Protein AF-A0A7S3G578-F1 (afdb_monomer_lite)

Secondary structure (DSSP, 8-state):
----EEEEE-SS--SSTTEEEEEEEE-TTS---EEEEEEESSS-EEEEE----TTTTT-S--EEEEEEEEHHHHHHHHHHHHHHHHHHHHHHHHHHHHHHHHHT--S-SSSS----THHHHHHHHHHHHHHHH-TTGGGG-

Foldseek 3Di:
DDDFKDKDFDPDADPDQQKKKFKWKDFPVRPDIDTQDIAHRVRGMDIGTDDAAPVRPPGPDMDIDIDIDGPVVNVVSVVVVVVVVVVVVVVLVVVVLVVQQVVQQPDDPDPDRDDDPCSVVVVVVVVVVVCVVPVCPSRVD

Structure (mmCIF, N/CA/C/O backbone):
data_AF-A0A7S3G578-F1
#
_entry.id   AF-A0A7S3G578-F1
#
loop_
_atom_site.group_PDB
_atom_site.id
_atom_site.type_symbol
_atom_site.label_atom_id
_atom_site.label_alt_id
_atom_site.label_comp_id
_atom_site.label_asym_id
_atom_site.label_entity_id
_atom_site.label_seq_id
_atom_site.pdbx_PDB_ins_code
_atom_site.Cartn_x
_atom_site.Cartn_y
_atom_site.Cartn_z
_atom_site.occupancy
_atom_site.B_iso_or_equiv
_atom_site.auth_seq_id
_atom_site.auth_comp_id
_atom_site.auth_asym_id
_atom_site.auth_atom_id
_atom_site.pdbx_PDB_model_num
ATOM 1 N N . GLN A 1 1 ? -11.908 12.387 -4.503 1.00 58.44 1 GLN A N 1
ATOM 2 C CA . GLN A 1 1 ? -11.940 10.912 -4.614 1.00 58.44 1 GLN A CA 1
ATOM 3 C C . GLN A 1 1 ? -10.565 10.415 -4.223 1.00 58.44 1 GLN A C 1
ATOM 5 O O . GLN A 1 1 ? -9.592 11.012 -4.654 1.00 58.44 1 GLN A O 1
ATOM 10 N N . GLU A 1 2 ? -10.502 9.392 -3.381 1.00 76.38 2 GLU A N 1
ATOM 11 C CA . GLU A 1 2 ? -9.253 8.806 -2.887 1.00 76.38 2 GLU A CA 1
ATOM 12 C C . GLU A 1 2 ? -8.774 7.698 -3.839 1.00 76.38 2 GLU A C 1
ATOM 14 O O . GLU A 1 2 ? -9.588 6.919 -4.349 1.00 76.38 2 GLU A O 1
ATOM 19 N N . ILE A 1 3 ? -7.465 7.625 -4.086 1.00 85.50 3 ILE A N 1
ATOM 20 C CA . ILE A 1 3 ? -6.853 6.580 -4.918 1.00 85.50 3 ILE A CA 1
ATOM 21 C C . ILE A 1 3 ? -6.691 5.327 -4.063 1.00 85.50 3 ILE A C 1
ATOM 23 O O . ILE A 1 3 ? -5.834 5.276 -3.192 1.00 85.50 3 ILE A O 1
ATOM 27 N N . LYS A 1 4 ? -7.513 4.304 -4.290 1.00 86.19 4 LYS A N 1
ATOM 28 C CA . LYS A 1 4 ? -7.490 3.087 -3.461 1.00 86.19 4 LYS A CA 1
ATOM 29 C C . LYS A 1 4 ? -6.434 2.082 -3.894 1.00 86.19 4 LYS A C 1
ATOM 31 O O . LYS A 1 4 ? -5.907 1.352 -3.060 1.00 86.19 4 LYS A O 1
ATOM 36 N N . GLU A 1 5 ? -6.166 2.016 -5.190 1.00 91.62 5 GLU A N 1
ATOM 37 C CA . GLU A 1 5 ? -5.333 0.985 -5.796 1.00 91.62 5 GLU A CA 1
ATOM 38 C C . GLU A 1 5 ? -4.483 1.587 -6.911 1.00 91.62 5 GLU A C 1
ATOM 40 O O . GLU A 1 5 ? -4.927 2.478 -7.639 1.00 91.62 5 GLU A O 1
ATOM 45 N N . ILE A 1 6 ? -3.257 1.086 -7.036 1.00 93.50 6 ILE A N 1
ATOM 46 C CA . ILE A 1 6 ? -2.306 1.432 -8.088 1.00 93.50 6 ILE A CA 1
ATOM 47 C C . ILE A 1 6 ? -1.915 0.143 -8.801 1.00 93.50 6 ILE A C 1
ATOM 49 O O . ILE A 1 6 ? -1.506 -0.825 -8.167 1.00 93.50 6 ILE A O 1
ATOM 53 N N . CYS A 1 7 ? -2.029 0.131 -10.124 1.00 96.31 7 CYS A N 1
ATOM 54 C CA . CYS A 1 7 ? -1.557 -0.970 -10.956 1.00 96.31 7 CYS A CA 1
ATOM 55 C C . CYS A 1 7 ? -0.179 -0.622 -11.526 1.00 96.31 7 CYS A C 1
ATOM 57 O O . CYS A 1 7 ? -0.007 0.462 -12.085 1.00 96.31 7 CYS A O 1
ATOM 59 N N . ALA A 1 8 ? 0.783 -1.537 -11.409 1.00 96.50 8 ALA A N 1
ATOM 60 C CA . ALA A 1 8 ? 2.075 -1.430 -12.082 1.00 96.50 8 ALA A CA 1
ATOM 61 C C . ALA A 1 8 ? 2.388 -2.728 -12.826 1.00 96.50 8 ALA A C 1
ATOM 63 O O . ALA A 1 8 ? 2.045 -3.817 -12.365 1.00 96.50 8 ALA A O 1
ATOM 64 N N . PHE A 1 9 ? 3.036 -2.606 -13.981 1.00 97.56 9 PHE A N 1
ATOM 65 C CA . PHE A 1 9 ? 3.417 -3.737 -14.816 1.00 97.56 9 PHE A CA 1
ATOM 66 C C . PHE A 1 9 ? 4.682 -3.430 -15.616 1.00 97.56 9 PHE A C 1
ATOM 68 O O . PHE A 1 9 ? 4.954 -2.280 -15.965 1.00 97.56 9 PHE A O 1
ATOM 75 N N . LEU A 1 10 ? 5.446 -4.475 -15.913 1.00 96.75 10 LEU A N 1
ATOM 76 C CA . LEU A 1 10 ? 6.621 -4.408 -16.766 1.00 96.75 10 LEU A CA 1
ATOM 77 C C . LEU A 1 10 ? 6.203 -4.342 -18.237 1.00 96.75 10 LEU A C 1
ATOM 79 O O . LEU A 1 10 ? 5.375 -5.122 -18.702 1.00 96.75 10 LEU A O 1
ATOM 83 N N . THR A 1 11 ? 6.816 -3.436 -18.992 1.00 96.44 11 THR A N 1
ATOM 84 C CA . THR A 1 11 ? 6.681 -3.378 -20.459 1.00 96.44 11 THR A CA 1
ATOM 85 C C . THR A 1 11 ? 7.754 -4.199 -21.182 1.00 96.44 11 THR A C 1
ATOM 87 O O . THR A 1 11 ? 7.682 -4.385 -22.394 1.00 96.44 11 THR A O 1
ATOM 90 N N . GLY A 1 12 ? 8.731 -4.716 -20.437 1.00 94.81 12 GLY A N 1
ATOM 91 C CA . GLY A 1 12 ? 9.797 -5.605 -20.886 1.00 94.81 12 GLY A CA 1
ATOM 92 C C . GLY A 1 12 ? 10.532 -6.202 -19.679 1.00 94.81 12 GLY A C 1
ATOM 93 O O . GLY A 1 12 ? 10.372 -5.695 -18.567 1.00 94.81 12 GLY A O 1
ATOM 94 N N . PRO A 1 13 ? 11.311 -7.280 -19.865 1.00 94.69 13 PRO A N 1
ATOM 95 C CA . PRO A 1 13 ? 11.987 -7.943 -18.757 1.00 94.69 13 PRO A CA 1
ATOM 96 C C . PRO A 1 13 ? 13.083 -7.058 -18.151 1.00 94.69 13 PRO A C 1
ATOM 98 O O . PRO A 1 13 ? 13.761 -6.305 -18.855 1.00 94.69 13 PRO A O 1
ATOM 101 N N . LEU A 1 14 ? 13.293 -7.197 -16.844 1.00 95.19 14 LEU A N 1
ATOM 102 C CA . LEU A 1 14 ? 14.454 -6.652 -16.153 1.00 95.19 14 LEU A CA 1
ATOM 103 C C . LEU A 1 14 ? 15.734 -7.346 -16.644 1.00 95.19 14 LEU A C 1
ATOM 105 O O . LEU A 1 14 ? 15.708 -8.554 -16.901 1.00 95.19 14 LEU A O 1
ATOM 109 N N . PRO A 1 15 ? 16.856 -6.609 -16.749 1.00 93.31 15 PRO A N 1
ATOM 110 C CA . PRO A 1 15 ? 18.102 -7.126 -17.318 1.00 93.31 15 PRO A CA 1
ATOM 111 C C . PRO A 1 15 ? 18.761 -8.220 -16.467 1.00 93.31 15 PRO A C 1
ATOM 113 O O . PRO A 1 15 ? 19.519 -9.026 -16.999 1.00 93.31 15 PRO A O 1
ATOM 116 N N . ASP A 1 16 ? 18.477 -8.253 -15.166 1.00 95.06 16 ASP A N 1
ATOM 117 C CA . ASP A 1 16 ? 18.996 -9.242 -14.224 1.00 95.06 16 ASP A CA 1
ATOM 118 C C . ASP A 1 16 ? 17.823 -9.911 -13.496 1.00 95.06 16 ASP A C 1
ATOM 120 O O . ASP A 1 16 ? 16.895 -9.243 -13.029 1.00 95.06 16 ASP A O 1
ATOM 124 N N . ALA A 1 17 ? 17.873 -11.240 -13.404 1.00 93.06 17 ALA A N 1
ATOM 125 C CA . ALA A 1 17 ? 16.881 -12.048 -12.711 1.00 93.06 17 ALA A CA 1
ATOM 126 C C . ALA A 1 17 ? 16.836 -11.769 -11.201 1.00 93.06 17 ALA A C 1
ATOM 128 O O . ALA A 1 17 ? 15.786 -11.962 -10.601 1.00 93.06 17 ALA A O 1
ATOM 129 N N . ASN A 1 18 ? 17.920 -11.280 -10.594 1.00 95.62 18 ASN A N 1
ATOM 130 C CA . ASN A 1 18 ? 17.983 -10.949 -9.167 1.00 95.62 18 ASN A CA 1
ATOM 131 C C . ASN A 1 18 ? 17.437 -9.555 -8.834 1.00 95.62 18 ASN A C 1
ATOM 133 O O . ASN A 1 18 ? 17.381 -9.187 -7.657 1.00 95.62 18 ASN A O 1
ATOM 137 N N . LEU A 1 19 ? 17.043 -8.774 -9.842 1.00 97.44 19 LEU A N 1
ATOM 138 C CA . LEU A 1 19 ? 16.424 -7.470 -9.647 1.00 97.44 19 LEU A CA 1
ATOM 139 C C . LEU A 1 19 ? 14.901 -7.585 -9.581 1.00 97.44 19 LEU A C 1
ATOM 141 O O . LEU A 1 19 ? 14.281 -8.487 -10.152 1.00 97.44 19 LEU A O 1
ATOM 145 N N . GLY A 1 20 ? 14.316 -6.630 -8.875 1.00 97.25 20 GLY A N 1
ATOM 146 C CA . GLY A 1 20 ? 12.894 -6.341 -8.860 1.00 97.25 20 GLY A CA 1
ATOM 147 C C . GLY A 1 20 ? 12.668 -4.835 -8.919 1.00 97.25 20 GLY A C 1
ATOM 148 O O . GLY A 1 20 ? 13.592 -4.033 -8.771 1.00 97.25 20 GLY A O 1
ATOM 149 N N . ILE A 1 21 ? 11.419 -4.457 -9.141 1.00 97.44 21 ILE A N 1
ATOM 150 C CA . ILE A 1 21 ? 10.948 -3.083 -9.061 1.00 97.44 21 ILE A CA 1
ATOM 151 C C . ILE A 1 21 ? 10.169 -2.918 -7.765 1.00 97.44 21 ILE A C 1
ATOM 153 O O . ILE A 1 21 ? 9.110 -3.522 -7.604 1.00 97.44 21 ILE A O 1
ATOM 157 N N . ALA A 1 22 ? 10.659 -2.057 -6.882 1.00 97.25 22 ALA A N 1
ATOM 158 C CA . ALA A 1 22 ? 9.929 -1.598 -5.714 1.00 97.25 22 ALA A CA 1
ATOM 159 C C . ALA A 1 22 ? 9.039 -0.404 -6.090 1.00 97.25 22 ALA A C 1
ATOM 161 O O . ALA A 1 22 ? 9.510 0.597 -6.644 1.00 97.25 22 ALA A O 1
ATOM 162 N N . VAL A 1 23 ? 7.747 -0.508 -5.781 1.00 97.38 23 VAL A N 1
ATOM 163 C CA . VAL A 1 23 ? 6.744 0.525 -6.049 1.00 97.38 23 VAL A CA 1
ATOM 164 C C . VAL A 1 23 ? 6.443 1.256 -4.749 1.00 97.38 23 VAL A C 1
ATOM 166 O O . VAL A 1 23 ? 5.983 0.656 -3.777 1.00 97.38 23 VAL A O 1
ATOM 169 N N . HIS A 1 24 ? 6.677 2.563 -4.746 1.00 95.94 24 HIS A N 1
ATOM 170 C CA . HIS A 1 24 ? 6.469 3.434 -3.600 1.00 95.94 24 HIS A CA 1
ATOM 171 C C . HIS A 1 24 ? 5.404 4.488 -3.889 1.00 95.94 24 HIS A C 1
ATOM 173 O O . HIS A 1 24 ? 5.217 4.902 -5.033 1.00 95.94 24 HIS A O 1
ATOM 179 N N . VAL A 1 25 ? 4.742 4.967 -2.840 1.00 94.25 25 VAL A N 1
ATOM 180 C CA . VAL A 1 25 ? 3.822 6.106 -2.902 1.00 94.25 25 VAL A CA 1
ATOM 181 C C . VAL A 1 25 ? 4.188 7.140 -1.849 1.00 94.25 25 VAL A C 1
ATOM 183 O O . VAL A 1 25 ? 4.644 6.787 -0.760 1.00 94.25 25 VAL A O 1
ATOM 186 N N . THR A 1 26 ? 3.962 8.411 -2.163 1.00 92.00 26 THR A N 1
ATOM 187 C CA . THR A 1 26 ? 4.028 9.500 -1.188 1.00 92.00 26 THR A CA 1
ATOM 188 C C . THR A 1 26 ? 2.950 10.554 -1.485 1.00 92.00 26 THR A C 1
ATOM 190 O O . THR A 1 26 ? 2.789 10.962 -2.644 1.00 92.00 26 THR A O 1
ATOM 193 N N . PRO A 1 27 ? 2.153 10.973 -0.489 1.00 90.69 27 PRO A N 1
ATOM 194 C CA . PRO A 1 27 ? 1.294 12.148 -0.593 1.00 90.69 27 PRO A CA 1
ATOM 195 C C . PRO A 1 27 ? 2.080 13.440 -0.284 1.00 90.69 27 PRO A C 1
ATOM 197 O O . PRO A 1 27 ? 3.195 13.371 0.234 1.00 90.69 27 PRO A O 1
ATOM 200 N N . PRO A 1 28 ? 1.533 14.637 -0.580 1.00 87.06 28 PRO A N 1
ATOM 201 C CA . PRO A 1 28 ? 2.082 15.913 -0.139 1.00 87.06 28 PRO A CA 1
ATOM 202 C C . PRO A 1 28 ? 2.413 15.885 1.361 1.00 87.06 28 PRO A C 1
ATOM 204 O O . PRO A 1 28 ? 1.595 15.394 2.137 1.00 87.06 28 PRO A O 1
ATOM 207 N N . PRO A 1 29 ? 3.577 16.408 1.783 1.00 89.81 29 PRO A N 1
ATOM 208 C CA . PRO A 1 29 ? 4.535 17.221 1.019 1.00 89.81 29 PRO A CA 1
ATOM 209 C C . PRO A 1 29 ? 5.558 16.435 0.168 1.00 89.81 29 PRO A C 1
ATOM 211 O O . PRO A 1 29 ? 6.517 17.026 -0.316 1.00 89.81 29 PRO A O 1
ATOM 214 N N . PHE A 1 30 ? 5.337 15.139 -0.075 1.00 90.44 30 PHE A N 1
ATOM 215 C CA . PHE A 1 30 ? 6.193 14.237 -0.864 1.00 90.44 30 PHE A CA 1
ATOM 216 C C . PHE A 1 30 ? 7.514 13.840 -0.187 1.00 90.44 30 PHE A C 1
ATOM 218 O O . PHE A 1 30 ? 8.504 13.527 -0.847 1.00 90.44 30 PHE A O 1
ATOM 225 N N . GLU A 1 31 ? 7.524 13.819 1.145 1.00 87.62 31 GLU A N 1
ATOM 226 C CA . GLU A 1 31 ? 8.713 13.503 1.946 1.00 87.62 31 GLU A CA 1
ATOM 227 C C . GLU A 1 31 ? 8.726 12.040 2.421 1.00 87.62 31 GLU A C 1
ATOM 229 O O . GLU A 1 31 ? 9.776 11.400 2.451 1.00 87.62 31 GLU A O 1
ATOM 234 N N . ASN A 1 32 ? 7.551 11.479 2.727 1.00 88.00 32 ASN A N 1
ATOM 235 C CA . ASN A 1 32 ? 7.416 10.169 3.368 1.00 88.00 32 ASN A CA 1
ATOM 236 C C . ASN A 1 32 ? 7.031 9.079 2.361 1.00 88.00 32 ASN A C 1
ATOM 238 O O . ASN A 1 32 ? 5.854 8.796 2.135 1.00 88.00 32 ASN A O 1
ATOM 242 N N . TRP A 1 33 ? 8.036 8.459 1.747 1.00 91.88 33 TRP A N 1
ATOM 243 C CA . TRP A 1 33 ? 7.837 7.368 0.793 1.00 91.88 33 TRP A CA 1
ATOM 244 C C . TRP A 1 33 ? 7.518 6.054 1.497 1.00 91.88 33 TRP A C 1
ATOM 246 O O . TRP A 1 33 ? 8.209 5.645 2.428 1.00 91.88 33 TRP A O 1
ATOM 256 N N . ARG A 1 34 ? 6.483 5.362 1.019 1.00 90.56 34 ARG A N 1
ATOM 257 C CA . ARG A 1 34 ? 6.067 4.060 1.548 1.00 90.56 34 ARG A CA 1
ATOM 258 C C . ARG A 1 34 ? 6.049 3.024 0.444 1.00 90.56 34 ARG A C 1
ATOM 260 O O . ARG A 1 34 ? 5.436 3.255 -0.596 1.00 90.56 34 ARG A O 1
ATOM 267 N N . LEU A 1 35 ? 6.688 1.885 0.690 1.00 93.88 35 LEU A N 1
ATOM 268 C CA . LEU A 1 35 ? 6.609 0.717 -0.179 1.00 93.88 35 LEU A CA 1
ATOM 269 C C . LEU A 1 35 ?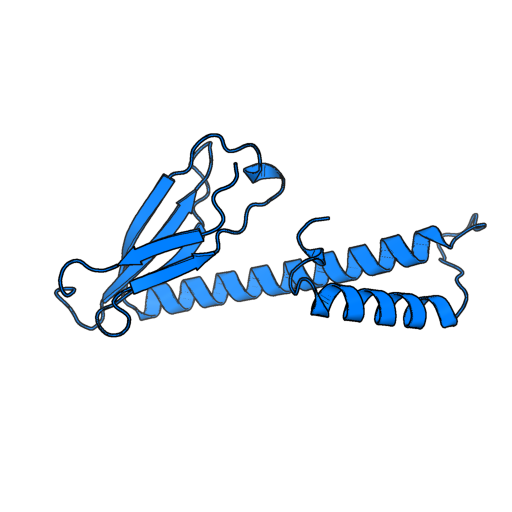 5.170 0.184 -0.179 1.00 93.88 35 LEU A C 1
ATOM 271 O O . LEU A 1 35 ? 4.628 -0.128 0.882 1.00 93.88 35 LEU A O 1
ATOM 275 N N . ILE A 1 36 ? 4.558 0.079 -1.359 1.00 93.56 36 ILE A N 1
ATOM 276 C CA . ILE A 1 36 ? 3.206 -0.485 -1.538 1.00 93.56 36 ILE A CA 1
ATOM 277 C C . ILE A 1 36 ? 3.219 -1.855 -2.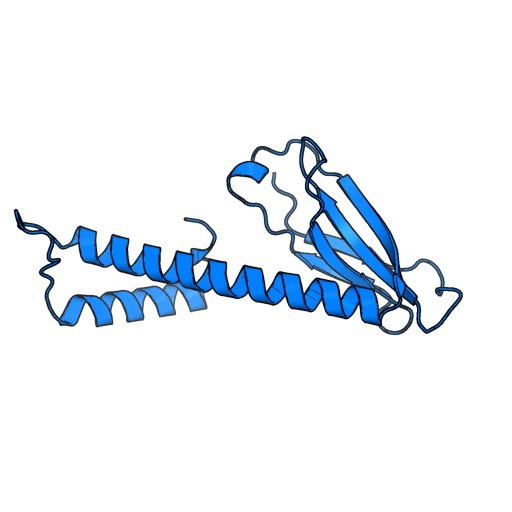215 1.00 93.56 36 ILE A C 1
ATOM 279 O O . ILE A 1 36 ? 2.216 -2.566 -2.191 1.00 93.56 36 ILE A O 1
ATOM 283 N N . GLY A 1 37 ? 4.354 -2.241 -2.795 1.00 94.81 37 GLY A N 1
ATOM 284 C CA . GLY A 1 37 ? 4.562 -3.569 -3.345 1.00 94.81 37 GLY A CA 1
ATOM 285 C C . GLY A 1 37 ? 5.742 -3.622 -4.298 1.00 94.81 37 GLY A C 1
ATOM 286 O O . GLY A 1 37 ? 6.529 -2.680 -4.391 1.00 94.81 37 GLY A O 1
ATOM 287 N N . ALA A 1 38 ? 5.863 -4.742 -5.001 1.00 97.00 38 ALA A N 1
ATOM 288 C CA . ALA A 1 38 ? 6.932 -4.963 -5.955 1.00 97.00 38 ALA A CA 1
ATOM 289 C C . ALA A 1 38 ? 6.490 -5.865 -7.109 1.00 97.00 38 ALA A C 1
ATOM 291 O O . ALA A 1 38 ? 5.554 -6.653 -6.964 1.00 97.00 38 ALA A O 1
ATOM 292 N N . ILE A 1 39 ? 7.175 -5.731 -8.242 1.00 97.62 39 ILE A N 1
ATOM 293 C CA . ILE A 1 39 ? 7.050 -6.590 -9.427 1.00 97.62 39 ILE A CA 1
ATOM 294 C C . ILE A 1 39 ? 8.446 -7.016 -9.887 1.00 97.62 39 ILE A C 1
ATOM 296 O O . ILE A 1 39 ? 9.423 -6.306 -9.654 1.00 97.62 39 ILE A O 1
ATOM 300 N N . ASP A 1 40 ? 8.558 -8.155 -10.554 1.00 97.19 40 ASP A N 1
ATOM 301 C CA . ASP A 1 40 ? 9.818 -8.670 -11.094 1.00 97.19 40 ASP A CA 1
ATOM 302 C C . ASP A 1 40 ? 9.563 -9.510 -12.359 1.00 97.19 40 ASP A C 1
ATOM 304 O O . ASP A 1 40 ? 8.471 -9.483 -12.927 1.00 97.19 40 ASP A O 1
ATOM 308 N N . ASN A 1 41 ? 10.579 -10.226 -12.844 1.00 96.62 41 ASN A N 1
ATOM 309 C CA . ASN A 1 41 ? 10.443 -11.047 -14.049 1.00 96.62 41 ASN A CA 1
ATOM 310 C C . ASN A 1 41 ? 9.511 -12.261 -13.874 1.00 96.62 41 ASN A C 1
ATOM 312 O O . ASN A 1 41 ? 9.011 -12.765 -14.877 1.00 96.62 41 ASN A O 1
ATOM 316 N N . ASP A 1 42 ? 9.264 -12.716 -12.642 1.00 96.38 42 ASP A N 1
ATOM 317 C CA . ASP A 1 42 ? 8.351 -13.828 -12.350 1.00 96.38 42 ASP A CA 1
ATOM 318 C C . ASP A 1 42 ? 6.929 -13.313 -12.075 1.00 96.38 42 ASP A C 1
ATOM 320 O O . ASP A 1 42 ? 5.940 -13.931 -12.472 1.00 96.38 42 ASP A O 1
ATOM 324 N N . THR A 1 43 ? 6.823 -12.138 -11.450 1.00 96.12 43 THR A N 1
ATOM 325 C CA . THR A 1 43 ? 5.574 -11.421 -11.166 1.00 96.12 43 THR A CA 1
ATOM 326 C C . THR A 1 43 ? 5.566 -10.083 -11.901 1.00 96.12 43 THR A C 1
ATOM 328 O O . THR A 1 43 ? 5.824 -9.029 -11.325 1.00 96.12 43 THR A O 1
ATOM 331 N N . VAL A 1 44 ? 5.256 -10.121 -13.199 1.00 96.62 44 VAL A N 1
ATOM 332 C CA . VAL A 1 44 ? 5.414 -8.980 -14.125 1.00 96.62 44 VAL A CA 1
ATOM 333 C C . VAL A 1 44 ? 4.409 -7.840 -13.937 1.00 96.62 44 VAL A C 1
ATOM 335 O O . VAL A 1 44 ? 4.546 -6.790 -14.561 1.00 96.62 44 VAL A O 1
ATOM 338 N N . SER A 1 45 ? 3.378 -8.026 -13.116 1.00 97.12 45 SER A N 1
ATOM 339 C CA . SER A 1 45 ? 2.362 -7.011 -12.833 1.00 97.12 45 SER A CA 1
ATOM 340 C C . SER A 1 45 ? 1.733 -7.220 -11.465 1.00 97.12 45 SER A C 1
ATOM 342 O O . SER A 1 45 ? 1.589 -8.361 -11.029 1.00 97.12 45 SER A O 1
ATOM 344 N N . GLY A 1 46 ? 1.273 -6.140 -10.839 1.00 95.81 46 GLY A N 1
ATOM 345 C CA . GLY A 1 46 ? 0.557 -6.190 -9.571 1.00 95.81 46 GLY A CA 1
ATOM 346 C C . GLY A 1 46 ? -0.415 -5.028 -9.406 1.00 95.81 46 GLY A C 1
ATOM 347 O O . GLY A 1 46 ? -0.215 -3.941 -9.951 1.00 95.81 46 GLY A O 1
ATOM 348 N N . VAL A 1 47 ? -1.477 -5.279 -8.640 1.00 96.50 47 VAL A N 1
ATOM 349 C CA . VAL A 1 47 ? -2.402 -4.254 -8.149 1.00 96.50 47 VAL A CA 1
ATOM 350 C C . VAL A 1 47 ? -2.141 -4.076 -6.661 1.00 96.50 47 VAL A C 1
ATOM 352 O O . VAL A 1 47 ? -2.274 -5.014 -5.877 1.00 96.50 47 VAL A O 1
ATOM 355 N N . PHE A 1 48 ? -1.752 -2.866 -6.283 1.00 93.81 48 PHE A N 1
ATOM 356 C CA . PHE A 1 48 ? -1.295 -2.524 -4.946 1.00 93.81 48 PHE A CA 1
ATOM 357 C C . PHE A 1 48 ? -2.302 -1.606 -4.278 1.00 93.81 48 PHE A C 1
ATOM 359 O O . PHE A 1 48 ? -2.591 -0.515 -4.772 1.00 93.81 48 PHE A O 1
ATOM 366 N N . ARG A 1 49 ? -2.837 -2.045 -3.140 1.00 88.12 49 ARG A N 1
ATOM 367 C CA . ARG A 1 49 ? -3.749 -1.228 -2.346 1.00 88.12 49 ARG A CA 1
ATOM 368 C C . ARG A 1 49 ? -2.964 -0.152 -1.610 1.00 88.12 49 ARG A C 1
ATOM 370 O O . ARG A 1 49 ? -2.023 -0.458 -0.883 1.00 88.12 49 ARG A O 1
ATOM 377 N N . VAL A 1 50 ? -3.395 1.094 -1.751 1.00 87.19 50 VAL A N 1
ATOM 378 C CA . VAL A 1 50 ? -2.809 2.213 -1.021 1.00 87.19 50 VAL A CA 1
ATOM 379 C C . VAL A 1 50 ? -3.546 2.388 0.299 1.00 87.19 50 VAL A C 1
ATOM 381 O O . VAL A 1 50 ? -4.776 2.456 0.341 1.00 87.19 50 VAL A O 1
ATOM 384 N N . LYS A 1 51 ? -2.779 2.422 1.389 1.00 80.56 51 LYS A N 1
ATOM 385 C CA . LYS A 1 51 ? -3.278 2.722 2.730 1.00 80.56 51 LYS A CA 1
ATOM 386 C C . LYS A 1 51 ? -2.950 4.177 3.030 1.00 80.56 51 LYS A C 1
ATOM 388 O O . LYS A 1 51 ? -1.779 4.558 3.066 1.00 80.56 51 LYS A O 1
ATOM 393 N N . TRP A 1 52 ? -3.991 4.979 3.185 1.00 81.75 52 TRP A N 1
ATOM 394 C CA . TRP A 1 52 ? -3.888 6.377 3.572 1.00 81.75 52 TRP A CA 1
ATOM 395 C C . TRP A 1 52 ? -4.086 6.475 5.077 1.00 81.75 52 TRP A C 1
ATOM 397 O O . TRP A 1 52 ? -4.983 5.834 5.627 1.00 81.75 52 TRP A O 1
ATOM 407 N N . THR A 1 53 ? -3.218 7.225 5.742 1.00 76.62 53 THR A N 1
ATOM 408 C CA . THR A 1 53 ? -3.407 7.595 7.145 1.00 76.62 53 THR A CA 1
ATOM 409 C C . THR A 1 53 ? -4.308 8.825 7.237 1.00 76.62 53 THR A C 1
ATOM 411 O O . THR A 1 53 ? -4.616 9.470 6.233 1.00 76.62 53 THR A O 1
ATOM 414 N N . GLU A 1 54 ? -4.732 9.169 8.452 1.00 71.38 54 GLU A N 1
ATOM 415 C CA . GLU A 1 54 ? -5.504 10.392 8.711 1.00 71.38 54 GLU A CA 1
ATOM 416 C C . GLU A 1 54 ? -4.769 11.652 8.219 1.00 71.38 54 GLU A C 1
ATOM 418 O O . GLU A 1 54 ? -5.400 12.544 7.653 1.00 71.38 54 GLU A O 1
ATOM 423 N N . ASP A 1 55 ? -3.437 11.673 8.333 1.00 71.75 55 ASP A N 1
ATOM 424 C CA . ASP A 1 55 ? -2.589 12.759 7.828 1.00 71.75 55 ASP A CA 1
ATOM 425 C C . ASP A 1 55 ? -2.559 12.817 6.289 1.00 71.75 55 ASP A C 1
ATOM 427 O O . ASP A 1 55 ? -2.457 13.893 5.699 1.00 71.75 55 ASP A O 1
ATOM 431 N N . ASP A 1 56 ? -2.695 11.666 5.623 1.00 74.00 56 ASP A N 1
ATOM 432 C CA . ASP A 1 56 ? -2.647 11.565 4.164 1.00 74.00 56 ASP A CA 1
ATOM 433 C C . ASP A 1 56 ? -3.985 11.895 3.484 1.00 74.00 56 ASP A C 1
ATOM 435 O O . ASP A 1 56 ? -4.014 12.229 2.299 1.00 74.00 56 ASP A O 1
ATOM 439 N N . ALA A 1 57 ? -5.110 11.768 4.196 1.00 59.34 57 ALA A N 1
ATOM 440 C CA . ALA A 1 57 ? -6.459 11.772 3.617 1.00 59.34 57 ALA A CA 1
ATOM 441 C C . ALA A 1 57 ? -6.855 13.096 2.923 1.00 59.34 57 ALA A C 1
ATOM 443 O O . ALA A 1 57 ? -7.861 13.158 2.211 1.00 59.34 57 ALA A O 1
ATOM 444 N N . VAL A 1 58 ? -6.056 14.155 3.093 1.00 60.12 58 VAL A N 1
ATOM 445 C CA . VAL A 1 58 ? -6.230 15.473 2.455 1.00 60.12 58 VAL A CA 1
ATOM 446 C C . VAL A 1 58 ? -5.423 15.601 1.147 1.00 60.12 58 VAL A C 1
ATOM 448 O O . VAL A 1 58 ? -5.475 16.634 0.476 1.00 60.12 58 VAL A O 1
ATOM 451 N N . ALA A 1 59 ? -4.687 14.563 0.739 1.00 64.50 59 ALA A N 1
ATOM 452 C CA . ALA A 1 59 ? -3.825 14.590 -0.436 1.00 64.50 59 ALA A CA 1
ATOM 453 C C . ALA A 1 59 ? -4.618 14.834 -1.736 1.00 64.50 59 ALA A C 1
ATOM 455 O O . ALA A 1 59 ? -5.340 13.974 -2.240 1.00 64.50 59 ALA A O 1
ATOM 456 N N . THR A 1 60 ? -4.454 16.025 -2.320 1.00 74.19 60 THR A N 1
ATOM 457 C CA . THR A 1 60 ? -5.024 16.393 -3.631 1.00 74.19 60 THR A CA 1
ATOM 458 C C . THR A 1 60 ? -4.223 15.833 -4.808 1.00 74.19 60 THR A C 1
ATOM 460 O O . THR A 1 60 ? -4.700 15.837 -5.942 1.00 74.19 60 THR A O 1
ATOM 463 N N . ALA A 1 61 ? -3.014 15.346 -4.539 1.00 84.88 61 ALA A N 1
ATOM 464 C CA . ALA A 1 61 ? -2.098 14.736 -5.489 1.00 84.88 61 ALA A CA 1
ATOM 465 C C . ALA A 1 61 ? -1.302 13.634 -4.784 1.00 84.88 61 ALA A C 1
ATOM 467 O O . ALA A 1 61 ? -1.227 13.622 -3.562 1.00 84.88 61 ALA A O 1
ATOM 468 N N . ILE A 1 62 ? -0.697 12.725 -5.544 1.00 90.38 62 ILE A N 1
ATOM 469 C CA . ILE A 1 62 ? 0.214 11.695 -5.028 1.00 90.38 62 ILE A CA 1
ATOM 470 C C . ILE A 1 62 ? 1.396 11.575 -5.990 1.00 90.38 62 ILE A C 1
ATOM 472 O O . ILE A 1 62 ? 1.255 11.878 -7.178 1.00 90.38 62 ILE A O 1
ATOM 476 N N . GLN A 1 63 ? 2.542 11.109 -5.506 1.00 93.56 63 GLN A N 1
ATOM 477 C CA . GLN A 1 63 ? 3.653 10.686 -6.356 1.00 93.56 63 GLN A CA 1
ATOM 478 C C . GLN A 1 63 ? 3.860 9.181 -6.230 1.00 93.56 63 GLN A C 1
ATOM 480 O O . GLN A 1 63 ? 3.753 8.614 -5.142 1.00 93.56 63 GLN A O 1
ATOM 485 N N . VAL A 1 64 ? 4.158 8.547 -7.364 1.00 95.88 64 VAL A N 1
ATOM 486 C CA . VAL A 1 64 ? 4.520 7.131 -7.445 1.00 95.88 64 VAL A CA 1
ATOM 487 C C . VAL A 1 64 ? 5.996 7.043 -7.797 1.00 95.88 64 VAL A C 1
ATOM 489 O O . VAL A 1 64 ? 6.441 7.626 -8.785 1.00 95.88 64 VAL A O 1
ATOM 492 N N . GLY A 1 65 ? 6.745 6.336 -6.962 1.00 96.81 65 GLY A N 1
ATOM 493 C CA . GLY A 1 65 ? 8.185 6.155 -7.068 1.00 96.81 65 GLY A CA 1
ATOM 494 C C . GLY A 1 65 ? 8.482 4.730 -7.494 1.00 96.81 65 GLY A C 1
ATOM 495 O O . GLY A 1 65 ? 7.892 3.786 -6.972 1.00 96.81 65 GLY A O 1
ATOM 496 N N . ILE A 1 66 ? 9.386 4.576 -8.452 1.00 96.50 66 ILE A N 1
ATOM 497 C CA . ILE A 1 66 ? 9.782 3.282 -9.001 1.00 96.50 66 ILE A CA 1
ATOM 498 C C . ILE A 1 66 ? 11.289 3.165 -8.810 1.00 96.50 66 ILE A C 1
ATOM 500 O O . ILE A 1 66 ? 12.040 3.999 -9.314 1.00 96.50 66 ILE A O 1
ATOM 504 N N . SER A 1 67 ? 11.717 2.146 -8.072 1.00 97.19 67 SER A N 1
ATOM 505 C CA . SER A 1 67 ? 13.127 1.872 -7.785 1.00 97.19 67 SER A CA 1
ATOM 506 C C . SER A 1 67 ? 13.479 0.463 -8.246 1.00 97.19 67 SER A C 1
ATOM 508 O O . SER A 1 67 ? 12.682 -0.455 -8.060 1.00 97.19 67 SER A O 1
ATOM 510 N N . ILE A 1 68 ? 14.643 0.290 -8.874 1.00 96.88 68 ILE A N 1
ATOM 511 C CA . ILE A 1 68 ? 15.152 -1.023 -9.291 1.00 96.88 68 ILE A CA 1
ATOM 512 C C . ILE A 1 68 ? 16.167 -1.478 -8.247 1.00 96.88 68 ILE A C 1
ATOM 514 O O . ILE A 1 68 ? 17.200 -0.834 -8.067 1.00 96.88 68 ILE A O 1
ATOM 518 N N . GLU A 1 69 ? 15.884 -2.587 -7.571 1.00 96.88 69 GLU A N 1
ATOM 519 C CA . GLU A 1 69 ? 16.649 -3.049 -6.410 1.00 96.88 69 GLU A CA 1
ATOM 520 C C . GLU A 1 69 ? 16.836 -4.572 -6.426 1.00 96.88 69 GLU A C 1
ATOM 522 O O . GLU A 1 69 ? 16.057 -5.281 -7.069 1.00 96.88 69 GLU A O 1
ATOM 527 N N . PRO A 1 70 ? 17.836 -5.113 -5.704 1.00 97.38 70 PRO A N 1
ATOM 528 C CA . PRO A 1 70 ? 17.930 -6.550 -5.470 1.00 97.38 70 PRO A CA 1
ATOM 529 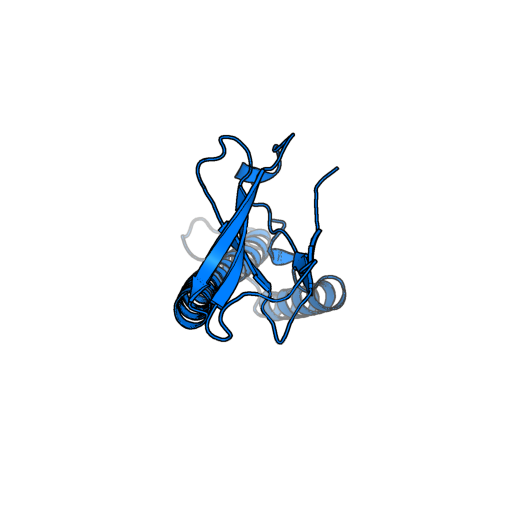C C . PRO A 1 70 ? 16.671 -7.075 -4.773 1.00 97.38 70 PRO A C 1
ATOM 531 O O . PRO A 1 70 ? 16.214 -6.488 -3.788 1.00 97.38 70 PRO A O 1
ATOM 534 N N . ARG A 1 71 ? 16.144 -8.217 -5.224 1.00 95.38 71 ARG A N 1
ATOM 535 C CA . ARG A 1 71 ? 14.920 -8.827 -4.666 1.00 95.38 71 ARG A CA 1
ATOM 536 C C . ARG A 1 71 ? 14.993 -9.045 -3.154 1.00 95.38 71 ARG A C 1
ATOM 538 O O . ARG A 1 71 ? 14.006 -8.840 -2.453 1.00 95.38 71 ARG A O 1
ATOM 545 N N . GLU A 1 72 ? 16.168 -9.400 -2.642 1.00 95.38 72 GLU A N 1
ATOM 546 C CA . GLU A 1 72 ? 16.404 -9.584 -1.206 1.00 95.38 72 GLU A CA 1
ATOM 547 C C . GLU A 1 72 ? 16.227 -8.280 -0.406 1.00 95.38 72 GLU A C 1
ATOM 549 O O . GLU A 1 72 ? 15.636 -8.299 0.673 1.00 95.38 72 GLU A O 1
ATOM 554 N N . SER A 1 73 ? 16.663 -7.134 -0.952 1.00 96.06 73 SER A N 1
ATOM 555 C CA . SER A 1 73 ? 16.470 -5.808 -0.335 1.00 96.06 73 SER A CA 1
ATOM 556 C C . SER A 1 73 ? 14.986 -5.464 -0.232 1.00 96.06 73 SER A C 1
ATOM 558 O O . SER A 1 73 ? 14.503 -5.061 0.827 1.00 96.06 73 SER A O 1
ATOM 560 N N . ILE A 1 74 ? 14.248 -5.687 -1.322 1.00 95.56 74 ILE A N 1
ATOM 561 C CA . ILE A 1 74 ? 12.806 -5.434 -1.389 1.00 95.56 74 ILE A CA 1
ATOM 562 C C . ILE A 1 74 ? 12.063 -6.322 -0.381 1.00 95.56 74 ILE A C 1
ATOM 564 O O . ILE A 1 74 ? 11.206 -5.838 0.358 1.00 95.56 74 ILE A O 1
ATOM 568 N N . ALA A 1 75 ? 12.417 -7.610 -0.306 1.00 92.25 75 ALA A N 1
ATOM 569 C CA . ALA A 1 75 ? 11.822 -8.548 0.643 1.00 92.25 75 ALA A CA 1
ATOM 570 C C . ALA A 1 75 ? 12.061 -8.122 2.102 1.00 92.25 75 ALA A C 1
ATOM 572 O O . ALA A 1 75 ? 11.136 -8.152 2.916 1.00 92.25 75 ALA A O 1
ATOM 573 N N . TYR A 1 76 ? 13.274 -7.663 2.423 1.00 92.75 76 TYR A N 1
ATOM 574 C CA . TYR A 1 76 ? 13.603 -7.151 3.752 1.00 92.75 76 TYR A CA 1
ATOM 575 C C . TYR A 1 76 ? 12.798 -5.888 4.109 1.00 92.75 76 TYR A C 1
ATOM 577 O O . TYR A 1 76 ? 12.261 -5.783 5.214 1.00 92.75 76 TYR A O 1
ATOM 585 N N . GLN A 1 77 ? 12.651 -4.944 3.174 1.00 90.50 77 GLN A N 1
ATOM 586 C CA . GLN A 1 77 ? 11.818 -3.750 3.372 1.00 90.50 77 GLN A CA 1
ATOM 587 C C . GLN A 1 77 ? 10.347 -4.116 3.601 1.00 90.50 77 GLN A C 1
ATOM 589 O O . GLN A 1 77 ? 9.734 -3.634 4.556 1.00 90.50 77 GLN A O 1
ATOM 594 N N . ALA A 1 78 ? 9.800 -5.021 2.785 1.00 86.94 78 ALA A N 1
ATOM 595 C CA . ALA A 1 78 ? 8.429 -5.502 2.926 1.00 86.94 78 ALA A CA 1
ATOM 596 C C . ALA A 1 78 ? 8.191 -6.171 4.290 1.00 86.94 78 ALA A C 1
ATOM 598 O O . ALA A 1 78 ? 7.166 -5.925 4.926 1.00 86.94 78 ALA A O 1
ATOM 599 N N . GLN A 1 79 ? 9.151 -6.963 4.778 1.00 83.88 79 GLN A N 1
ATOM 600 C CA . GLN A 1 79 ? 9.060 -7.607 6.088 1.00 83.88 79 GLN A CA 1
ATOM 601 C C . GLN A 1 79 ? 9.038 -6.588 7.239 1.00 83.88 79 GLN A C 1
ATOM 603 O O . GLN A 1 79 ? 8.216 -6.709 8.150 1.00 83.88 79 GLN A O 1
ATOM 608 N N . ASN A 1 80 ? 9.899 -5.569 7.192 1.00 79.75 80 ASN A N 1
ATOM 609 C CA . ASN A 1 80 ? 9.934 -4.523 8.220 1.00 79.75 80 ASN A CA 1
ATOM 610 C C . ASN A 1 80 ? 8.651 -3.684 8.233 1.00 79.75 80 ASN A C 1
ATOM 612 O O . ASN A 1 80 ? 8.124 -3.374 9.303 1.00 79.75 80 ASN A O 1
ATOM 616 N N . HIS A 1 81 ? 8.112 -3.370 7.053 1.00 73.31 81 HIS A N 1
ATOM 617 C CA . HIS A 1 81 ? 6.831 -2.676 6.925 1.00 73.31 81 HIS A CA 1
ATOM 618 C C . HIS A 1 81 ? 5.668 -3.515 7.469 1.00 73.31 81 HIS A C 1
ATOM 620 O O . HIS A 1 81 ? 4.850 -3.001 8.230 1.00 73.31 81 HIS A O 1
ATOM 626 N N . ALA A 1 82 ? 5.616 -4.810 7.147 1.00 70.25 82 ALA A N 1
ATOM 627 C CA . ALA A 1 82 ? 4.568 -5.705 7.634 1.00 70.25 82 ALA A CA 1
ATOM 628 C C . ALA A 1 82 ? 4.568 -5.830 9.170 1.00 70.25 82 ALA A C 1
ATOM 630 O O . ALA A 1 82 ? 3.504 -5.860 9.789 1.00 70.25 82 ALA A O 1
ATOM 631 N N . GLY A 1 83 ? 5.751 -5.862 9.796 1.00 67.62 83 GLY A N 1
ATOM 632 C CA . GLY A 1 83 ? 5.879 -5.896 11.255 1.00 67.62 83 GLY A CA 1
ATOM 633 C C . GLY A 1 83 ? 5.340 -4.634 11.937 1.00 67.62 83 GLY A C 1
ATOM 634 O O . GLY A 1 83 ? 4.596 -4.731 12.916 1.00 67.62 83 GLY A O 1
ATOM 635 N N . ALA A 1 84 ? 5.666 -3.454 11.401 1.00 68.50 84 ALA A N 1
ATOM 636 C CA . ALA A 1 84 ? 5.146 -2.182 11.905 1.00 68.50 84 ALA A CA 1
ATOM 637 C C . ALA A 1 84 ? 3.620 -2.085 11.736 1.00 68.50 84 ALA A C 1
ATOM 639 O O . ALA A 1 84 ? 2.917 -1.688 12.667 1.00 68.50 84 ALA A O 1
ATOM 640 N N . GLU A 1 85 ? 3.101 -2.527 10.588 1.00 71.38 85 GLU A N 1
ATOM 641 C CA . GLU A 1 85 ? 1.665 -2.524 10.312 1.00 71.38 85 GLU A CA 1
ATOM 642 C C . GLU A 1 85 ? 0.894 -3.441 11.275 1.00 71.38 85 GLU A C 1
ATOM 644 O O . GLU A 1 85 ? -0.148 -3.060 11.805 1.00 71.38 85 GLU A O 1
ATOM 649 N N . PHE A 1 86 ? 1.419 -4.635 11.563 1.00 72.50 86 PHE A N 1
ATOM 650 C CA . PHE A 1 86 ? 0.777 -5.568 12.491 1.00 72.50 86 PHE A CA 1
ATOM 651 C C . PHE A 1 86 ? 0.650 -4.990 13.910 1.00 72.50 86 PHE A C 1
ATOM 653 O O . PHE A 1 86 ? -0.383 -5.154 14.564 1.00 72.50 86 PHE A O 1
ATOM 660 N N . MET A 1 87 ? 1.674 -4.273 14.379 1.00 74.56 87 MET A N 1
ATOM 661 C CA . MET A 1 87 ? 1.636 -3.596 15.679 1.00 74.56 87 MET A CA 1
ATOM 662 C C . MET A 1 87 ? 0.590 -2.479 15.714 1.00 74.56 87 MET A C 1
ATOM 664 O O . MET A 1 87 ? -0.145 -2.350 16.697 1.00 74.56 87 MET A O 1
ATOM 668 N N . GLU A 1 88 ? 0.479 -1.698 14.639 1.00 76.44 88 GLU A N 1
ATOM 669 C CA . GLU A 1 88 ? -0.541 -0.657 14.522 1.00 76.44 88 GLU A CA 1
ATOM 670 C C . GLU A 1 88 ? -1.960 -1.242 14.483 1.00 76.44 88 GLU A C 1
ATOM 672 O O . GLU A 1 88 ? -2.859 -0.731 15.156 1.00 76.44 88 GLU A O 1
ATOM 677 N N . VAL A 1 89 ? -2.148 -2.362 13.777 1.00 78.44 89 VAL A N 1
ATOM 678 C CA . VAL A 1 89 ? -3.406 -3.120 13.777 1.00 78.44 89 VAL A CA 1
ATOM 679 C C . VAL A 1 89 ? -3.781 -3.546 15.193 1.00 78.44 89 VAL A C 1
ATOM 681 O O . VAL A 1 89 ? -4.899 -3.277 15.634 1.00 78.44 89 VAL A O 1
ATOM 684 N N . GLY A 1 90 ? -2.849 -4.156 15.931 1.00 81.31 90 GLY A N 1
ATOM 685 C CA . GLY A 1 90 ? -3.076 -4.554 17.321 1.00 81.31 90 GLY A CA 1
ATOM 686 C C . GLY A 1 90 ? -3.489 -3.374 18.207 1.00 81.31 90 GLY A C 1
ATOM 687 O O . GLY A 1 90 ? -4.441 -3.486 18.982 1.00 81.31 90 GLY A O 1
ATOM 688 N N . ARG A 1 91 ? -2.835 -2.215 18.038 1.00 84.62 91 ARG A N 1
ATOM 689 C CA . ARG A 1 91 ? -3.164 -0.978 18.762 1.00 84.62 91 ARG A CA 1
ATOM 690 C C . ARG A 1 91 ? -4.579 -0.486 18.451 1.00 84.62 91 ARG A C 1
ATOM 692 O O . ARG A 1 91 ? -5.343 -0.257 19.385 1.00 84.62 91 ARG A O 1
ATOM 699 N N . LYS A 1 92 ? -4.959 -0.364 17.173 1.00 83.38 92 LYS A N 1
ATOM 700 C CA . LYS A 1 92 ? -6.300 0.110 16.772 1.00 83.38 92 LYS A CA 1
ATOM 701 C C . LYS A 1 92 ? -7.409 -0.840 17.246 1.00 83.38 92 LYS A C 1
ATOM 703 O O . LYS A 1 92 ? -8.470 -0.382 17.670 1.00 83.38 92 LYS A O 1
ATOM 708 N N . VAL A 1 93 ? -7.165 -2.155 17.246 1.00 85.94 93 VAL A N 1
ATOM 709 C CA . VAL A 1 93 ? -8.100 -3.146 17.815 1.00 85.94 93 VAL A CA 1
ATOM 710 C C . VAL A 1 93 ? -8.260 -2.950 19.327 1.00 85.94 93 VAL A C 1
ATOM 712 O O . VAL A 1 93 ? -9.389 -2.917 19.822 1.00 85.94 93 VAL A O 1
ATOM 715 N N . ALA A 1 94 ? -7.156 -2.771 20.058 1.00 85.38 94 ALA A N 1
ATOM 716 C CA . ALA A 1 94 ? -7.189 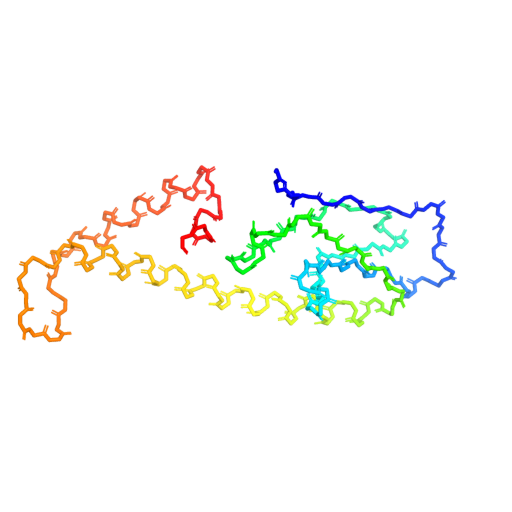-2.523 21.499 1.00 85.38 94 ALA A CA 1
ATOM 717 C C . ALA A 1 94 ? -7.897 -1.200 21.848 1.00 85.38 94 ALA A C 1
ATOM 719 O O . ALA A 1 94 ? -8.721 -1.170 22.761 1.00 85.38 94 ALA A O 1
ATOM 720 N N . GLU A 1 95 ? -7.639 -0.128 21.096 1.00 87.44 95 GLU A N 1
ATOM 721 C CA . GLU A 1 95 ? -8.320 1.165 21.246 1.00 87.44 95 GLU A CA 1
ATOM 722 C C . GLU A 1 95 ? -9.818 1.055 20.978 1.00 87.44 95 GLU A C 1
ATOM 724 O O . GLU A 1 95 ? -10.628 1.586 21.739 1.00 87.44 95 GLU A O 1
ATOM 729 N N . ASN A 1 96 ? -10.212 0.319 19.937 1.00 88.38 96 ASN A N 1
ATOM 730 C CA . ASN A 1 96 ? -11.618 0.077 19.647 1.00 88.38 96 ASN A CA 1
ATOM 731 C C . ASN A 1 96 ? -12.326 -0.642 20.805 1.00 88.38 96 ASN A C 1
ATOM 733 O O . ASN A 1 96 ? -13.414 -0.226 21.215 1.00 88.38 96 ASN A O 1
ATOM 737 N N . LEU A 1 97 ? -11.699 -1.689 21.349 1.00 88.62 97 LEU A N 1
ATOM 738 C CA . LEU A 1 97 ? -12.209 -2.415 22.509 1.00 88.62 97 LEU A CA 1
ATOM 739 C C . LEU A 1 97 ? -12.316 -1.500 23.736 1.00 88.62 97 LEU A C 1
ATOM 741 O O . LEU A 1 97 ? -13.362 -1.466 24.386 1.00 88.62 97 LEU A O 1
ATOM 745 N N . PHE A 1 98 ? -11.265 -0.732 24.030 1.00 85.38 98 PHE A N 1
ATOM 746 C CA . PHE A 1 98 ? -11.232 0.193 25.161 1.00 85.38 98 PHE A CA 1
ATOM 747 C C . PHE A 1 98 ? -12.338 1.248 25.067 1.00 85.38 98 PHE A C 1
ATOM 749 O O . PHE A 1 98 ? -13.080 1.453 26.029 1.00 85.38 98 PHE A O 1
ATOM 756 N N . ASN A 1 99 ? -12.498 1.872 23.899 1.00 87.56 99 ASN A N 1
ATOM 757 C CA . ASN A 1 99 ? -13.535 2.872 23.651 1.00 87.56 99 ASN A CA 1
ATOM 758 C C . ASN A 1 99 ? -14.936 2.268 23.795 1.00 87.56 99 ASN A C 1
ATOM 760 O O . ASN A 1 99 ? -15.819 2.871 24.411 1.00 87.56 99 ASN A O 1
ATOM 764 N N . TYR A 1 100 ? -15.138 1.047 23.289 1.00 88.25 100 TYR A N 1
ATOM 765 C CA . TYR A 1 100 ? -16.400 0.336 23.448 1.00 88.25 100 TYR A CA 1
ATOM 766 C C . TYR A 1 100 ? -16.714 0.058 24.917 1.00 88.25 100 TYR A C 1
ATOM 768 O O . TYR A 1 100 ? -17.796 0.414 25.375 1.00 88.25 100 TYR A O 1
ATOM 776 N N . MET A 1 101 ? -15.782 -0.526 25.674 1.00 86.88 101 MET A N 1
ATOM 777 C CA . MET A 1 101 ? -15.983 -0.814 27.098 1.00 86.88 101 MET A CA 1
ATOM 778 C C . MET A 1 101 ? -16.214 0.465 27.911 1.00 86.88 101 MET A C 1
ATOM 780 O O . MET A 1 101 ? -17.146 0.518 28.712 1.00 86.88 101 MET A O 1
ATOM 784 N N . SER A 1 102 ? -15.428 1.512 27.651 1.00 83.62 102 SER A N 1
ATOM 785 C CA . SER A 1 102 ? -15.541 2.810 28.326 1.00 83.62 102 SER A CA 1
ATOM 786 C C . SER A 1 102 ? -16.900 3.471 28.098 1.00 83.62 102 SER A C 1
ATOM 788 O O . SER A 1 102 ? -17.420 4.115 29.003 1.00 83.62 102 SER A O 1
ATOM 790 N N . SER A 1 103 ? -17.532 3.258 26.937 1.00 83.31 103 SER A N 1
ATOM 791 C CA . SER A 1 103 ? -18.872 3.798 26.656 1.00 83.31 103 SER A CA 1
ATOM 792 C C . SER A 1 103 ? -19.977 3.254 27.577 1.00 83.31 103 SER A C 1
ATOM 794 O O . SER A 1 103 ? -21.012 3.898 27.739 1.00 83.31 103 SER A O 1
ATOM 796 N N . PHE A 1 104 ? -19.758 2.096 28.213 1.00 81.69 104 PHE A N 1
ATOM 797 C CA . PHE A 1 104 ? -20.671 1.510 29.201 1.00 81.69 104 PHE A CA 1
ATOM 798 C C . PHE A 1 104 ? -20.290 1.844 30.648 1.00 81.69 104 PHE A C 1
ATOM 800 O O . PHE A 1 104 ? -20.994 1.421 31.566 1.00 81.69 104 PHE A O 1
ATOM 807 N N . ASN A 1 105 ? -19.200 2.585 30.872 1.00 78.00 105 ASN A N 1
ATOM 808 C CA . ASN A 1 105 ? -18.806 3.029 32.203 1.00 78.00 105 ASN A CA 1
ATOM 809 C C . ASN A 1 105 ? -19.678 4.222 32.631 1.00 78.00 105 ASN A C 1
ATOM 811 O O . ASN A 1 105 ? -19.320 5.381 32.445 1.00 78.00 105 ASN A O 1
ATOM 815 N N . THR A 1 106 ? -20.864 3.938 33.169 1.00 67.56 106 THR A N 1
ATOM 816 C CA . THR A 1 106 ? -21.861 4.963 33.523 1.00 67.56 106 THR A CA 1
ATOM 817 C C . THR A 1 106 ? -21.606 5.643 34.869 1.00 67.56 106 THR A C 1
ATOM 819 O O . THR A 1 106 ? -22.265 6.635 35.173 1.00 67.56 106 THR A O 1
ATOM 822 N N . ALA A 1 107 ? -20.698 5.115 35.697 1.00 64.31 107 ALA A N 1
ATOM 823 C CA . ALA A 1 107 ? -20.446 5.632 37.039 1.00 64.31 107 ALA A CA 1
ATOM 824 C C . ALA A 1 107 ? -19.123 5.106 37.622 1.00 64.31 107 ALA A C 1
ATOM 826 O O . ALA A 1 107 ? -19.121 4.103 38.332 1.00 64.31 107 ALA A O 1
ATOM 827 N N . SER A 1 108 ? -17.999 5.793 37.407 1.00 57.12 108 SER A N 1
ATOM 828 C CA . SER A 1 108 ? -16.854 5.619 38.307 1.00 57.12 108 SER A CA 1
ATOM 829 C C . SER A 1 108 ? -16.032 6.904 38.462 1.00 57.12 108 SER A C 1
ATOM 831 O O . SER A 1 108 ? -15.539 7.490 37.507 1.00 57.12 108 SER A O 1
ATOM 833 N N . THR A 1 109 ? -15.887 7.345 39.713 1.00 58.69 109 THR A N 1
ATOM 834 C CA . THR A 1 109 ? -14.906 8.336 40.201 1.00 58.69 109 THR A CA 1
ATOM 835 C C . THR A 1 109 ? -13.534 7.699 40.474 1.00 58.69 109 THR A C 1
ATOM 837 O O . THR A 1 109 ? -12.678 8.298 41.118 1.00 58.69 109 THR A O 1
ATOM 840 N N . THR A 1 110 ? -13.331 6.459 40.027 1.00 61.72 110 THR A N 1
ATOM 841 C CA . THR A 1 110 ? -12.124 5.648 40.225 1.00 61.72 110 THR A CA 1
ATOM 842 C C . THR A 1 110 ? -11.501 5.319 38.872 1.00 61.72 110 THR A C 1
ATOM 844 O O . THR A 1 110 ? -12.217 5.166 37.889 1.00 61.72 110 THR A O 1
ATOM 847 N N . GLU A 1 111 ? -10.177 5.147 38.823 1.00 68.06 111 GLU A N 1
ATOM 848 C CA . GLU A 1 111 ? -9.408 4.789 37.611 1.00 68.06 111 GLU A CA 1
ATOM 849 C C . GLU A 1 111 ? -9.743 3.392 37.031 1.00 68.06 111 GLU A C 1
ATOM 851 O O . GLU A 1 111 ? -9.099 2.925 36.095 1.00 68.06 111 GLU A O 1
ATOM 856 N N . LEU A 1 112 ? -10.746 2.699 37.579 1.00 74.12 112 LEU A N 1
ATOM 857 C CA . LEU A 1 112 ? -11.159 1.359 37.172 1.00 74.12 112 LEU A CA 1
ATOM 858 C C . LEU A 1 112 ? -12.419 1.414 36.298 1.00 74.12 112 LEU A C 1
ATOM 860 O O . LEU A 1 112 ? -13.407 2.071 36.639 1.00 74.12 112 LEU A O 1
ATOM 864 N N . ILE A 1 113 ? -12.401 0.653 35.201 1.00 70.94 113 ILE A N 1
ATOM 865 C CA . ILE A 1 113 ? -13.561 0.429 34.330 1.00 70.94 113 ILE A CA 1
ATOM 866 C C . ILE A 1 113 ? -14.414 -0.693 34.930 1.00 70.94 113 ILE A C 1
ATOM 868 O O . ILE A 1 113 ? -13.986 -1.846 34.984 1.00 70.94 113 ILE A O 1
ATOM 872 N N . GLN A 1 114 ? -15.635 -0.368 35.361 1.00 76.38 114 GLN A N 1
ATOM 873 C CA . GLN A 1 114 ? -16.620 -1.355 35.806 1.00 76.38 114 GLN A CA 1
ATOM 874 C C . GLN A 1 114 ? -17.646 -1.594 34.701 1.00 76.38 114 GLN A C 1
ATOM 876 O O . GLN A 1 114 ? -18.474 -0.736 34.408 1.00 76.38 114 GLN A O 1
ATOM 881 N N . VAL A 1 115 ? -17.598 -2.775 34.085 1.00 79.56 115 VAL A N 1
ATOM 882 C CA . VAL A 1 115 ? -18.551 -3.183 33.045 1.00 79.56 115 VAL A CA 1
ATOM 883 C C . VAL A 1 115 ? -19.110 -4.576 33.330 1.00 79.56 115 VAL A C 1
ATOM 885 O O . VAL A 1 115 ? -18.410 -5.415 33.903 1.00 79.56 115 VAL A O 1
ATOM 888 N N . PRO A 1 116 ? -20.356 -4.872 32.917 1.00 81.94 116 PRO A N 1
ATOM 889 C CA . PRO A 1 116 ? -20.884 -6.228 32.980 1.00 81.94 116 PRO A CA 1
ATOM 890 C C . PRO A 1 116 ? -19.992 -7.210 32.211 1.00 81.94 116 PRO A C 1
ATOM 892 O O . PRO A 1 116 ? -19.583 -6.921 31.086 1.00 81.94 116 PRO A O 1
ATOM 895 N N . ALA A 1 117 ? -19.779 -8.413 32.753 1.00 78.38 117 ALA A N 1
ATOM 896 C CA . ALA A 1 117 ? -18.942 -9.444 32.123 1.00 78.38 117 ALA A CA 1
ATOM 897 C C . ALA A 1 117 ? -19.369 -9.788 30.677 1.00 78.38 117 ALA A C 1
ATOM 899 O O . ALA A 1 117 ? -18.547 -10.153 29.844 1.00 78.38 117 ALA A O 1
ATOM 900 N N . SER A 1 118 ? -20.652 -9.603 30.341 1.00 85.25 118 SER A N 1
ATOM 901 C CA . SER A 1 118 ? -21.186 -9.832 28.992 1.00 85.25 118 SER A CA 1
ATOM 902 C C . SER A 1 118 ? -20.737 -8.815 27.931 1.00 85.25 118 SER A C 1
ATOM 904 O O . SER A 1 118 ? -20.962 -9.049 26.746 1.00 85.25 118 SER A O 1
ATOM 906 N N . ILE A 1 119 ? -20.172 -7.664 28.322 1.00 86.31 119 ILE A N 1
ATOM 907 C CA . ILE A 1 119 ? -19.818 -6.587 27.380 1.00 86.31 119 ILE A CA 1
ATOM 908 C C . ILE A 1 119 ? -18.740 -7.038 26.395 1.00 86.31 119 ILE A C 1
ATOM 910 O O . ILE A 1 119 ? -18.843 -6.714 25.213 1.00 86.31 119 ILE A O 1
ATOM 914 N N . PHE A 1 120 ? -17.768 -7.833 26.848 1.00 86.38 120 PHE A N 1
ATOM 915 C CA . PHE A 1 120 ? -16.727 -8.366 25.973 1.00 86.38 120 PHE A CA 1
ATOM 916 C C . PHE A 1 120 ? -17.308 -9.273 24.879 1.00 86.38 120 PHE A C 1
ATOM 918 O O . PHE A 1 120 ? -17.023 -9.064 23.706 1.00 86.38 120 PHE A O 1
ATOM 925 N N . ASN A 1 121 ? -18.198 -10.206 25.235 1.00 89.06 121 ASN A N 1
ATOM 926 C CA . ASN A 1 121 ? -18.841 -11.094 24.256 1.00 89.06 121 ASN A CA 1
ATOM 927 C C . ASN A 1 121 ? -19.647 -10.300 23.217 1.00 89.06 121 ASN A C 1
ATOM 929 O O . ASN A 1 121 ? -19.530 -10.547 22.023 1.00 89.06 121 ASN A O 1
ATOM 933 N N . LYS A 1 122 ? -20.392 -9.274 23.655 1.00 90.19 122 LYS A N 1
ATOM 934 C CA . LYS A 1 122 ? -21.134 -8.383 22.745 1.00 90.19 122 LYS A CA 1
ATOM 935 C C . LYS A 1 122 ? -20.219 -7.588 21.813 1.00 90.19 122 LYS A C 1
ATOM 937 O O . LYS A 1 122 ? -20.600 -7.307 20.678 1.00 90.19 122 LYS A O 1
ATOM 942 N N . TRP A 1 123 ? -19.052 -7.162 22.301 1.00 91.38 123 TRP A N 1
ATOM 943 C CA . TRP A 1 123 ? -18.048 -6.523 21.454 1.00 91.38 123 TRP A CA 1
ATOM 944 C C . TRP A 1 123 ? -17.501 -7.511 20.428 1.00 91.38 123 TRP A C 1
ATOM 946 O O . TRP A 1 123 ? -17.459 -7.169 19.253 1.00 91.38 123 TRP A O 1
ATOM 956 N N . MET A 1 124 ? -17.158 -8.730 20.854 1.00 88.56 124 MET A N 1
ATOM 957 C CA . MET A 1 124 ? -16.602 -9.769 19.987 1.00 88.56 124 MET A CA 1
ATOM 958 C C . MET A 1 124 ? -17.561 -10.125 18.845 1.00 88.56 124 MET A C 1
ATOM 960 O O . MET A 1 124 ? -17.165 -10.070 17.687 1.00 88.56 124 MET A O 1
ATOM 964 N N . GLU A 1 125 ? -18.842 -10.368 19.143 1.00 92.31 125 GLU A N 1
ATOM 965 C CA . GLU A 1 125 ? -19.869 -10.632 18.121 1.00 92.31 125 GLU A CA 1
ATOM 966 C C . GLU A 1 125 ? -19.971 -9.481 17.105 1.00 92.31 125 GLU A C 1
ATOM 968 O O . GLU A 1 125 ? -20.011 -9.695 15.894 1.00 92.31 125 GLU A O 1
ATOM 973 N N . ARG A 1 126 ? -19.965 -8.230 17.587 1.00 88.75 126 ARG A N 1
ATOM 974 C CA . ARG A 1 126 ? -19.988 -7.042 16.719 1.00 88.75 126 ARG A CA 1
ATOM 975 C C . ARG A 1 126 ? -18.715 -6.886 15.898 1.00 88.75 126 ARG A C 1
ATOM 977 O O . AR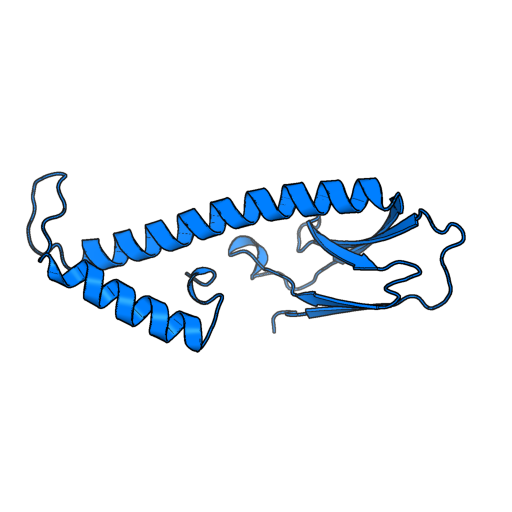G A 1 126 ? -18.791 -6.409 14.766 1.00 88.75 126 ARG A O 1
ATOM 984 N N . PHE A 1 127 ? -17.568 -7.214 16.480 1.00 88.00 127 PHE A N 1
ATOM 985 C CA . PHE A 1 127 ? -16.278 -7.170 15.812 1.00 88.00 127 PHE A CA 1
ATOM 986 C C . PHE A 1 127 ? -16.275 -8.174 14.660 1.00 88.00 127 PHE A C 1
ATOM 988 O O . PHE A 1 127 ? -16.099 -7.761 13.520 1.00 88.00 127 PHE A O 1
ATOM 995 N N . GLU A 1 128 ? -16.601 -9.443 14.921 1.00 87.56 128 GLU A N 1
ATOM 996 C CA . GLU A 1 128 ? -16.682 -10.508 13.912 1.00 87.56 128 GLU A CA 1
ATOM 997 C C . GLU A 1 128 ? -17.651 -10.182 12.767 1.00 87.56 128 GLU A C 1
ATOM 999 O O . GLU A 1 128 ? -17.316 -10.380 11.596 1.00 87.56 128 GLU A O 1
ATOM 1004 N N . GLU A 1 129 ? -18.832 -9.640 13.082 1.00 89.44 129 GLU A N 1
ATOM 1005 C CA . GLU A 1 129 ? -19.815 -9.237 12.071 1.00 89.44 129 GLU A CA 1
ATOM 1006 C C . GLU A 1 129 ? -19.241 -8.158 11.141 1.00 89.44 129 GLU A C 1
ATOM 1008 O O . GLU A 1 129 ? -19.330 -8.255 9.915 1.00 89.44 129 GLU A O 1
ATOM 1013 N N . LYS A 1 130 ? -18.578 -7.146 11.713 1.00 84.62 130 LYS A N 1
ATOM 1014 C CA . LYS A 1 130 ? -17.930 -6.089 10.934 1.00 84.62 130 LYS A CA 1
ATOM 1015 C C . LYS A 1 130 ? -16.727 -6.608 10.147 1.00 84.62 130 LYS A C 1
ATOM 1017 O O . LYS A 1 130 ? -16.587 -6.216 8.993 1.00 84.62 130 LYS A O 1
ATOM 1022 N N . CYS A 1 131 ? -15.920 -7.515 10.707 1.00 81.62 131 CYS A N 1
ATOM 1023 C CA . CYS A 1 131 ? -14.811 -8.170 10.001 1.00 81.62 131 CYS A CA 1
ATOM 1024 C C . CYS A 1 131 ? -15.289 -8.889 8.741 1.00 81.62 131 CYS A C 1
ATOM 1026 O O . CYS A 1 131 ? -14.627 -8.837 7.707 1.00 81.62 131 CYS A O 1
ATOM 1028 N N . ARG A 1 132 ? -16.434 -9.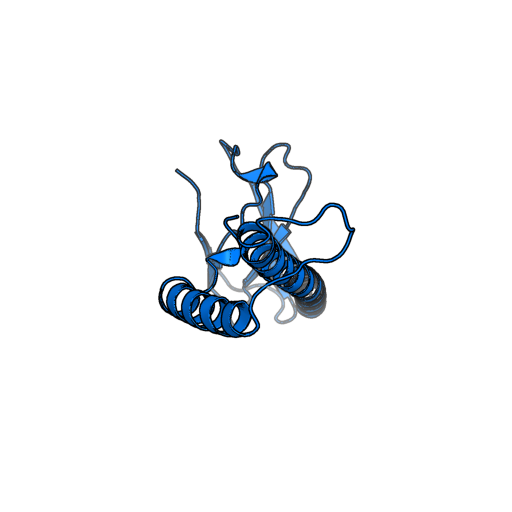581 8.831 1.00 80.50 132 ARG A N 1
ATOM 1029 C CA . ARG A 1 132 ? -16.998 -10.349 7.714 1.00 80.50 132 ARG A CA 1
ATOM 1030 C C . ARG A 1 132 ? -17.392 -9.446 6.546 1.00 80.50 132 ARG A C 1
ATOM 1032 O O . ARG A 1 132 ? -17.273 -9.855 5.395 1.00 80.50 132 ARG A O 1
ATOM 1039 N N . HIS A 1 133 ? -17.853 -8.234 6.842 1.00 79.56 133 HIS A N 1
ATOM 1040 C CA . HIS A 1 133 ? -18.239 -7.253 5.830 1.00 79.56 133 HIS A CA 1
ATOM 1041 C C . HIS A 1 133 ? -17.066 -6.410 5.321 1.00 79.56 133 HIS A C 1
ATOM 1043 O O . HIS A 1 133 ? -17.000 -6.111 4.131 1.00 79.56 133 HIS A O 1
ATOM 1049 N N . ASP A 1 134 ? -16.152 -6.023 6.204 1.00 75.69 134 ASP A N 1
ATOM 1050 C CA . ASP A 1 134 ? -14.960 -5.249 5.879 1.00 75.69 134 ASP A CA 1
ATOM 1051 C C . ASP A 1 134 ? -13.795 -5.720 6.764 1.00 75.69 134 ASP A C 1
ATOM 1053 O O . ASP A 1 134 ? -13.690 -5.297 7.919 1.00 75.69 134 ASP A O 1
ATOM 1057 N N . PRO A 1 135 ? -12.890 -6.562 6.227 1.00 74.31 135 PRO A N 1
ATOM 1058 C CA . PRO A 1 135 ? -11.740 -7.087 6.963 1.00 74.31 135 PRO A CA 1
ATOM 1059 C C . PRO A 1 135 ? -10.780 -6.023 7.504 1.00 74.31 135 PRO A C 1
ATOM 1061 O O . PRO A 1 135 ? -9.857 -6.369 8.225 1.00 74.31 135 PRO A O 1
ATOM 1064 N N . PHE A 1 136 ? -10.954 -4.747 7.146 1.00 69.31 136 PHE A N 1
ATOM 1065 C CA . PHE A 1 136 ? -10.105 -3.642 7.589 1.00 69.31 136 PHE A CA 1
ATOM 1066 C C . PHE A 1 136 ? -10.915 -2.503 8.221 1.00 69.31 136 PHE A C 1
ATOM 1068 O O . PHE A 1 136 ? -10.442 -1.367 8.278 1.00 69.31 136 PHE A O 1
ATOM 1075 N N . PHE A 1 137 ? -12.138 -2.766 8.701 1.00 77.12 137 PHE A N 1
ATOM 1076 C CA . PHE A 1 137 ? -13.011 -1.710 9.228 1.00 77.12 137 PHE A CA 1
ATOM 1077 C C . PHE A 1 137 ? -12.383 -0.939 10.403 1.00 77.12 137 PHE A C 1
ATOM 1079 O O . PHE A 1 137 ? -12.647 0.251 10.563 1.00 77.12 137 PHE A O 1
ATOM 1086 N N . TRP A 1 138 ? -11.547 -1.600 11.212 1.00 70.19 138 TRP A N 1
ATOM 1087 C CA . TRP A 1 138 ? -10.872 -1.009 12.374 1.00 70.19 138 TRP A CA 1
ATOM 1088 C C . TRP A 1 138 ? -9.754 -0.024 12.012 1.00 70.19 138 TRP A C 1
ATOM 1090 O O . TRP A 1 138 ? -9.299 0.708 12.882 1.00 70.19 138 TRP A O 1
ATOM 1100 N N . MET A 1 139 ? -9.314 0.021 10.751 1.00 67.00 139 MET A N 1
ATOM 1101 C CA . MET A 1 139 ? -8.303 0.983 10.287 1.00 67.00 139 MET A CA 1
ATOM 1102 C C . MET A 1 139 ? -8.894 2.362 9.954 1.00 67.00 139 MET A C 1
ATOM 1104 O O . MET A 1 139 ? -8.147 3.284 9.657 1.00 67.00 139 MET A O 1
ATOM 1108 N N . LYS A 1 140 ? -10.224 2.511 9.965 1.00 62.53 140 LYS A N 1
ATOM 1109 C CA . LYS A 1 140 ? -10.933 3.732 9.538 1.00 62.53 140 LYS A CA 1
ATOM 1110 C C . LYS A 1 140 ? -11.368 4.640 10.698 1.00 62.53 140 LYS A C 1
ATOM 1112 O O . LYS A 1 140 ? -12.186 5.529 10.477 1.00 62.53 140 LYS A O 1
ATOM 1117 N N . SER A 1 141 ? -10.950 4.343 11.930 1.00 48.12 141 SER A N 1
ATOM 1118 C CA . SER A 1 141 ? -11.393 5.023 13.161 1.00 48.12 141 SER A CA 1
ATOM 1119 C C . SER A 1 141 ? -10.263 5.728 13.871 1.00 48.12 141 SER A C 1
ATOM 1121 O O . SER A 1 141 ? -9.149 5.154 13.866 1.00 48.12 141 SER A O 1
#

pLDDT: mean 85.07, std 11.16, range [48.12, 97.62]

Sequence (141 aa):
QEIKEICAFLTGPLPDANLGIAVHVTPPPFENWRLIGAIDNDTVSGVFRVKWTEDDAVATAIQVGISIEPRESIAYQAQNHAGAEFMEVGRKVAENLFNYMSSFNTASTTELIQVPASIFNKWMERFEEKCRHDPFFWMKS

InterPro domains:
  IPR008493 Hikeshi-like, N-terminal domain [PF05603] (2-81)
  IPR031318 OPI10 family [PTHR12925] (2-140)
  IPR048364 Hikeshi-like, C-terminal domain [PF21057] (86-139)

Radius of gyration: 20.46 Å; chains: 1; bounding box: 41×31×61 Å

Organism: NCBI:txid652834